Protein AF-A0A2H2Z6Q2-F1 (afdb_monomer)

Organism: Trichoderma parareesei (NCBI:txid858221)

Secondary structure (DSSP, 8-state):
--PPPSS--S--TT--EEEEEEEE---HHHHT---TTS-SSSEEEEEEEES-HHHHHH--GGGT--TT---EEEEEEEEE-TT-SSEEEEEEEEEEE-TTS-EEEEEEES---SSSPPEEPPTTS---HHHHHHHHHHHHHHHHHHS-TT--B-TTSPBP-

Sequence (161 aa):
MYQRPTSPVNAPPEITCAKRLTFSIVTEETLFKEDRILNGHWLVIVYIWATDIEWLKKARVSDLVSFSSFIGIRAWEWVDAVDSPTKIPYLFYELEREEDGTLKDTVFGGQAYTELDTVPIKLGDLVPPRLAGIRRLLNKEGRQLICAEWEELDDSGNLVQ

Nearest PDB structures (foldseek):
  1fbr-assembly1_A  TM=3.439E-01  e=3.433E+00  Homo sapiens
  4jnf-assembly1_A  TM=2.331E-01  e=1.418E+00  Escherichia coli K-12

pLDDT: mean 74.84, std 13.96, range [27.91, 91.19]

Solvent-accessible surface area (backbone atoms only — not comparable to full-atom values): 10300 Å² total; per-residue (Å²): 132,87,77,72,83,92,62,82,78,88,62,61,88,67,55,74,43,74,49,79,47,77,49,51,50,76,46,82,87,46,68,77,59,85,74,85,82,84,69,38,94,45,79,48,77,47,79,46,75,34,67,49,66,72,56,61,72,69,61,55,66,80,84,70,64,55,73,61,68,50,56,62,50,78,43,70,44,80,40,73,22,80,81,40,99,53,67,40,82,39,58,43,36,37,37,35,49,45,97,89,64,49,78,48,77,46,46,34,47,84,83,50,42,90,90,52,81,71,41,70,59,54,94,88,58,87,70,56,68,72,57,48,54,50,48,55,51,44,54,61,55,44,47,59,64,45,36,27,96,88,57,52,63,45,102,87,63,43,76,63,130

Structure (mmCIF, N/CA/C/O backbone):
data_AF-A0A2H2Z6Q2-F1
#
_entry.id   AF-A0A2H2Z6Q2-F1
#
loop_
_atom_site.group_PDB
_atom_site.id
_atom_site.type_symbol
_atom_site.label_atom_id
_atom_site.label_alt_id
_atom_site.label_comp_id
_atom_site.label_asym_id
_atom_site.label_entity_id
_atom_site.label_seq_id
_atom_site.pdbx_PDB_ins_code
_atom_site.Cartn_x
_atom_site.Cartn_y
_atom_site.Cartn_z
_atom_site.occupancy
_atom_site.B_iso_or_equiv
_atom_site.auth_seq_id
_atom_site.auth_comp_id
_atom_site.auth_asym_id
_atom_site.auth_atom_id
_atom_site.pdbx_PDB_model_num
ATOM 1 N N . MET A 1 1 ? 15.123 26.480 2.886 1.00 29.83 1 MET A N 1
ATOM 2 C CA . MET A 1 1 ? 13.887 26.882 3.592 1.00 29.83 1 MET A CA 1
ATOM 3 C C . MET A 1 1 ? 12.785 25.991 3.036 1.00 29.83 1 MET A C 1
ATOM 5 O O . MET A 1 1 ? 12.379 26.203 1.905 1.00 29.83 1 MET A O 1
ATOM 9 N N . TYR A 1 2 ? 12.431 24.904 3.724 1.00 30.61 2 TYR A N 1
ATOM 10 C CA . TYR A 1 2 ? 11.439 23.953 3.209 1.00 30.61 2 TYR A CA 1
ATOM 11 C C . TYR A 1 2 ? 10.048 24.581 3.323 1.00 30.61 2 TYR A C 1
ATOM 13 O O . TYR A 1 2 ? 9.531 24.756 4.428 1.00 30.61 2 TYR A O 1
ATOM 21 N N . GLN A 1 3 ? 9.478 24.983 2.188 1.00 27.91 3 GLN A N 1
ATOM 22 C CA . GLN A 1 3 ? 8.085 25.404 2.111 1.00 27.91 3 GLN A CA 1
ATOM 23 C C . GLN A 1 3 ? 7.206 24.188 2.422 1.00 27.91 3 GLN A C 1
ATOM 25 O O . GLN A 1 3 ? 7.316 23.146 1.779 1.00 27.91 3 GLN A O 1
ATOM 30 N N . ARG A 1 4 ? 6.366 24.309 3.457 1.00 32.19 4 ARG A N 1
ATOM 31 C CA . ARG A 1 4 ? 5.282 23.353 3.704 1.00 32.19 4 ARG A CA 1
ATOM 32 C C . ARG A 1 4 ? 4.368 23.336 2.471 1.00 32.19 4 ARG A C 1
ATOM 34 O O . ARG A 1 4 ? 4.101 24.418 1.946 1.00 32.19 4 ARG A O 1
ATOM 41 N N . PRO A 1 5 ? 3.850 22.170 2.049 1.00 32.16 5 PRO A N 1
ATOM 42 C CA . PRO A 1 5 ? 2.799 22.118 1.041 1.00 32.16 5 PRO A CA 1
ATOM 43 C C . PRO A 1 5 ? 1.638 23.037 1.450 1.00 32.16 5 PRO A C 1
ATOM 45 O O . PRO A 1 5 ? 1.155 22.971 2.581 1.00 32.16 5 PRO A O 1
ATOM 48 N N . THR A 1 6 ? 1.223 23.920 0.546 1.00 36.78 6 THR A N 1
ATOM 49 C CA . THR A 1 6 ? 0.222 24.984 0.745 1.00 36.78 6 THR A CA 1
ATOM 50 C C . THR A 1 6 ? -1.226 24.518 0.578 1.00 36.78 6 THR A C 1
ATOM 52 O O . THR A 1 6 ? -2.096 25.314 0.242 1.00 36.78 6 THR A O 1
ATOM 55 N N . SER A 1 7 ? -1.532 23.251 0.846 1.00 32.72 7 SER A N 1
ATOM 56 C CA . SER A 1 7 ? -2.916 22.775 0.816 1.00 32.72 7 SER A CA 1
ATOM 57 C C . SER A 1 7 ? -3.165 21.775 1.942 1.00 32.72 7 SER A C 1
ATOM 59 O O . SER A 1 7 ? -2.375 20.836 2.083 1.00 32.72 7 SER A O 1
ATOM 61 N N . PRO A 1 8 ? -4.231 21.914 2.751 1.00 44.88 8 PRO A N 1
ATOM 62 C CA . PRO A 1 8 ? -4.769 20.751 3.425 1.00 44.88 8 PRO A CA 1
ATOM 63 C C . PRO A 1 8 ? -5.292 19.816 2.331 1.00 44.88 8 PRO A C 1
ATOM 65 O O . PRO A 1 8 ? -6.228 20.137 1.606 1.00 44.88 8 PRO A O 1
ATOM 68 N N . VAL A 1 9 ? -4.638 18.666 2.190 1.00 50.56 9 VAL A N 1
ATOM 69 C CA . VAL A 1 9 ? -5.140 17.516 1.435 1.00 50.56 9 VAL A CA 1
ATOM 70 C C . VAL A 1 9 ? -6.552 17.222 1.937 1.00 50.56 9 VAL A C 1
ATOM 72 O O . VAL A 1 9 ? -6.656 16.733 3.053 1.00 50.56 9 VAL A O 1
ATOM 75 N N . ASN A 1 10 ? -7.585 17.592 1.165 1.00 51.12 10 ASN A N 1
ATOM 76 C CA . ASN A 1 10 ? -9.000 17.182 1.236 1.00 51.12 10 ASN A CA 1
ATOM 77 C C . ASN A 1 10 ? -9.511 16.651 2.591 1.00 51.12 10 ASN A C 1
ATOM 79 O O . ASN A 1 10 ? -10.202 15.638 2.643 1.00 51.12 10 ASN A O 1
ATOM 83 N N . ALA A 1 11 ? -9.175 17.302 3.701 1.00 47.31 11 ALA A N 1
ATOM 84 C CA . ALA A 1 11 ? -9.710 16.927 4.994 1.00 47.31 11 ALA A CA 1
ATOM 85 C C . ALA A 1 11 ? -11.094 17.575 5.083 1.00 47.31 11 ALA A C 1
ATOM 87 O O . ALA A 1 11 ? -11.185 18.787 4.848 1.00 47.31 11 ALA A O 1
ATOM 88 N N . PRO A 1 12 ? -12.161 16.812 5.389 1.00 53.53 12 PRO A N 1
ATOM 89 C CA . PRO A 1 12 ? -13.455 17.394 5.708 1.00 53.53 12 PRO A CA 1
ATOM 90 C C . PRO A 1 12 ? -13.277 18.561 6.693 1.00 53.53 12 PRO A C 1
ATOM 92 O O . PRO A 1 12 ? -12.449 18.449 7.606 1.00 53.53 12 PRO A O 1
ATOM 95 N N . PRO A 1 13 ? -13.980 19.693 6.510 1.00 66.19 13 PRO A N 1
ATOM 96 C CA . PRO A 1 13 ? -13.764 20.912 7.296 1.00 66.19 13 PRO A CA 1
ATOM 97 C C . PRO A 1 13 ? -13.955 20.712 8.808 1.00 66.19 13 PRO A C 1
ATOM 99 O O . PRO A 1 13 ? -13.493 21.524 9.607 1.00 66.19 13 PRO A O 1
ATOM 102 N N . GLU A 1 14 ? -14.611 19.626 9.208 1.00 69.56 14 GLU A N 1
ATOM 103 C CA . GLU A 1 14 ? -14.812 19.209 10.589 1.00 69.56 14 GLU A CA 1
ATOM 104 C C . GLU A 1 14 ? -13.523 18.691 11.249 1.00 69.56 14 GLU A C 1
ATOM 106 O O . GLU A 1 14 ? -13.414 18.711 12.475 1.00 69.56 14 GLU A O 1
ATOM 111 N N . ILE A 1 15 ? -12.531 18.246 10.469 1.00 71.88 15 ILE A N 1
ATOM 112 C CA . ILE A 1 15 ? -11.233 17.781 10.967 1.00 71.88 15 ILE A CA 1
ATOM 113 C C . ILE A 1 15 ? -10.385 18.984 11.391 1.00 71.88 15 ILE A C 1
ATOM 115 O O . ILE A 1 15 ? -9.825 19.709 10.571 1.00 71.88 15 ILE A O 1
ATOM 119 N N . THR A 1 16 ? -10.237 19.167 12.701 1.00 76.94 16 THR A N 1
ATOM 120 C CA . THR A 1 16 ? -9.549 20.323 13.296 1.00 76.94 16 THR A CA 1
ATOM 121 C C . THR A 1 16 ? -8.146 20.004 13.805 1.00 76.94 16 THR A C 1
ATOM 123 O O . THR A 1 16 ? -7.359 20.917 14.062 1.00 76.94 16 THR A O 1
ATOM 126 N N . CYS A 1 17 ? -7.801 18.726 13.975 1.00 81.69 17 CYS A N 1
ATOM 127 C CA . CYS A 1 17 ? -6.516 18.319 14.533 1.00 81.69 17 CYS A CA 1
ATOM 128 C C . CYS A 1 17 ? -5.994 17.004 13.939 1.00 81.69 17 CYS A C 1
ATOM 130 O O . CYS A 1 17 ? -6.744 16.192 13.397 1.00 81.69 17 CYS A O 1
ATOM 132 N N . ALA A 1 18 ? -4.676 16.801 14.033 1.00 82.44 18 ALA A N 1
ATOM 133 C CA . ALA A 1 18 ? -4.012 15.602 13.535 1.00 82.44 18 ALA A CA 1
ATOM 134 C C . ALA A 1 18 ? -2.831 15.182 14.423 1.00 82.44 18 ALA A C 1
ATOM 136 O O . ALA A 1 18 ? -2.177 16.014 15.055 1.00 82.44 18 ALA A O 1
ATOM 137 N N . LYS A 1 19 ? -2.541 13.879 14.451 1.00 82.38 19 LYS A N 1
ATOM 138 C CA . LYS A 1 19 ? -1.422 13.261 15.173 1.00 82.38 19 LYS A CA 1
ATOM 139 C C . LYS A 1 19 ? -0.715 12.279 14.248 1.00 82.38 19 LYS A C 1
ATOM 141 O O . LYS A 1 19 ? -1.361 11.453 13.612 1.00 82.38 19 LYS A O 1
ATOM 146 N N . ARG A 1 20 ? 0.615 12.347 14.206 1.00 83.12 20 ARG A N 1
ATOM 147 C CA . ARG A 1 20 ? 1.463 11.370 13.515 1.00 83.12 20 ARG A CA 1
ATOM 148 C C . ARG A 1 20 ? 2.208 10.537 14.547 1.00 83.12 20 ARG A C 1
ATOM 150 O O . ARG A 1 20 ? 2.851 11.100 15.431 1.00 83.12 20 ARG A O 1
ATOM 157 N N . LEU A 1 21 ? 2.142 9.221 14.417 1.00 79.19 21 LEU A N 1
ATOM 158 C CA . LEU A 1 21 ? 2.878 8.267 15.239 1.00 79.19 21 LEU A CA 1
ATOM 159 C C . LEU A 1 21 ? 3.733 7.382 14.339 1.00 79.19 21 LEU A C 1
ATOM 161 O O . LEU A 1 21 ? 3.334 7.051 13.227 1.00 79.19 21 LEU A O 1
ATOM 165 N N . THR A 1 22 ? 4.916 7.020 14.818 1.00 75.50 22 THR A N 1
ATOM 166 C CA . THR A 1 22 ? 5.864 6.189 14.079 1.00 75.50 22 THR A CA 1
ATOM 167 C C . THR A 1 22 ? 6.333 5.073 14.998 1.00 75.50 22 THR A C 1
ATOM 169 O O . THR A 1 22 ? 6.775 5.345 16.113 1.00 75.50 22 THR A O 1
ATOM 172 N N . PHE A 1 23 ? 6.221 3.833 14.531 1.00 75.12 23 PHE A N 1
ATOM 173 C CA . PHE A 1 23 ? 6.662 2.625 15.222 1.00 75.12 23 PHE A CA 1
ATOM 174 C C . PHE A 1 23 ? 7.633 1.877 14.316 1.00 75.12 23 PHE A C 1
ATOM 176 O O . PHE A 1 23 ? 7.401 1.774 13.114 1.00 75.12 23 PHE A O 1
ATOM 183 N N . SER A 1 24 ? 8.704 1.335 14.872 1.00 69.81 24 SER A N 1
ATOM 184 C CA . SER A 1 24 ? 9.616 0.462 14.140 1.00 69.81 24 SER A CA 1
ATOM 185 C C . SER A 1 24 ? 10.220 -0.571 15.083 1.00 69.81 24 SER A C 1
ATOM 187 O O . SER A 1 24 ? 10.349 -0.312 16.284 1.00 69.81 24 SER A O 1
ATOM 189 N N . ILE A 1 25 ? 10.592 -1.749 14.565 1.00 68.62 25 ILE A N 1
ATOM 190 C CA . ILE A 1 25 ? 11.458 -2.652 15.336 1.00 68.62 25 ILE A CA 1
ATOM 191 C C . ILE A 1 25 ? 12.849 -2.040 15.389 1.00 68.62 25 ILE A C 1
ATOM 193 O O . ILE A 1 25 ? 13.500 -1.868 14.360 1.00 68.62 25 ILE A O 1
ATOM 197 N N . VAL A 1 26 ? 13.302 -1.766 16.606 1.00 65.06 26 VAL A N 1
ATOM 198 C CA . VAL A 1 26 ? 14.671 -1.357 16.891 1.00 65.06 26 VAL A CA 1
ATOM 199 C C . VAL A 1 26 ? 15.460 -2.600 17.291 1.00 65.06 26 VAL A C 1
ATOM 201 O O . VAL A 1 26 ? 15.203 -3.201 18.331 1.00 65.06 26 VAL A O 1
ATOM 204 N N . THR A 1 27 ? 16.407 -2.999 16.449 1.00 68.06 27 THR A N 1
ATOM 205 C CA . THR A 1 27 ? 17.432 -4.012 16.749 1.00 68.06 27 THR A CA 1
ATOM 206 C C . THR A 1 27 ? 18.752 -3.346 17.127 1.00 68.06 27 THR A C 1
ATOM 208 O O . THR A 1 27 ? 18.959 -2.173 16.807 1.00 68.06 27 THR A O 1
ATOM 211 N N . GLU A 1 28 ? 19.673 -4.090 17.750 1.00 70.06 28 GLU A N 1
ATOM 212 C CA . GLU A 1 28 ? 21.031 -3.611 18.069 1.00 70.06 28 GLU A CA 1
ATOM 213 C C . GLU A 1 28 ? 21.751 -3.026 16.837 1.00 70.06 28 GLU A C 1
ATOM 215 O O . GLU A 1 28 ? 22.404 -1.991 16.941 1.00 70.06 28 GLU A O 1
ATOM 220 N N . GLU A 1 29 ? 21.544 -3.603 15.647 1.00 67.94 29 GLU A N 1
ATOM 221 C CA . GLU A 1 29 ? 22.089 -3.107 14.369 1.00 67.94 29 GLU A CA 1
ATOM 222 C C . GLU A 1 29 ? 21.541 -1.732 13.947 1.00 67.94 29 GLU A C 1
ATOM 224 O O . GLU A 1 29 ? 22.201 -0.967 13.238 1.00 67.94 29 GLU A O 1
ATOM 229 N N . THR A 1 30 ? 20.311 -1.416 14.353 1.00 62.56 30 THR A N 1
ATOM 230 C CA . THR A 1 30 ? 19.614 -0.167 13.999 1.00 62.56 30 THR A CA 1
ATOM 231 C C . THR A 1 30 ? 19.683 0.892 15.098 1.00 62.56 30 THR A C 1
ATOM 233 O O . THR A 1 30 ? 19.456 2.068 14.819 1.00 62.56 30 THR A O 1
ATOM 236 N N . LEU A 1 31 ? 20.039 0.493 16.325 1.00 65.19 31 LEU A N 1
ATOM 237 C CA . LEU A 1 31 ? 20.053 1.332 17.525 1.00 65.19 31 LEU A CA 1
ATOM 238 C C . LEU A 1 31 ? 21.103 2.455 17.462 1.00 65.19 31 LEU A C 1
ATOM 240 O O . LEU A 1 31 ? 20.891 3.524 18.029 1.00 65.19 31 LEU A O 1
ATOM 244 N N . PHE A 1 32 ? 22.218 2.227 16.758 1.00 62.38 32 PHE A N 1
ATOM 245 C CA . PHE A 1 32 ? 23.383 3.125 16.738 1.00 62.38 32 PHE A CA 1
ATOM 246 C C . PHE A 1 32 ? 23.526 3.972 15.461 1.00 62.38 32 PHE A C 1
ATOM 248 O O . PHE A 1 32 ? 24.514 4.688 15.316 1.00 62.38 32 PHE A O 1
ATOM 255 N N . LYS A 1 33 ? 22.573 3.913 14.518 1.00 58.72 33 LYS A N 1
ATOM 256 C CA . LYS A 1 33 ? 22.625 4.740 13.298 1.00 58.72 33 LYS A CA 1
ATOM 257 C C . LYS A 1 33 ? 22.099 6.152 13.590 1.00 58.72 33 LYS A C 1
ATOM 259 O O . LYS A 1 33 ? 20.936 6.317 13.949 1.00 58.72 33 LYS A O 1
ATOM 264 N N . GLU A 1 34 ? 22.961 7.160 13.429 1.00 51.12 34 GLU A N 1
ATOM 265 C CA . GLU A 1 34 ? 22.718 8.566 13.811 1.00 51.12 34 GLU A CA 1
ATOM 266 C C . GLU A 1 34 ? 21.686 9.312 12.935 1.00 51.12 34 GLU A C 1
ATOM 268 O O . GLU A 1 34 ? 21.184 10.364 13.341 1.00 51.12 34 GLU A O 1
ATOM 273 N N . ASP A 1 35 ? 21.285 8.754 11.787 1.00 50.41 35 ASP A N 1
ATOM 274 C CA . ASP A 1 35 ? 20.279 9.354 10.902 1.00 50.41 35 ASP A CA 1
ATOM 275 C C . ASP A 1 35 ? 18.849 9.057 11.393 1.00 50.41 35 ASP A C 1
ATOM 277 O O . ASP A 1 35 ? 18.226 8.031 11.113 1.00 50.41 35 ASP A O 1
ATOM 281 N N . ARG A 1 36 ? 18.343 9.997 12.193 1.00 46.16 36 ARG A N 1
ATOM 282 C CA . ARG A 1 36 ? 17.216 9.882 13.136 1.00 46.16 36 ARG A CA 1
ATOM 283 C C . ARG A 1 36 ? 15.783 9.777 12.594 1.00 46.16 36 ARG A C 1
ATOM 285 O O . ARG A 1 36 ? 14.871 10.034 13.377 1.00 46.16 36 ARG A O 1
ATOM 292 N N . ILE A 1 37 ? 15.505 9.456 11.329 1.00 45.97 37 ILE A N 1
ATOM 293 C CA . ILE A 1 37 ? 14.123 9.666 10.834 1.00 45.97 37 ILE A CA 1
ATOM 294 C C . ILE A 1 37 ? 13.343 8.391 10.483 1.00 45.97 37 ILE A C 1
ATOM 296 O O . ILE A 1 37 ? 12.127 8.430 10.643 1.00 45.97 37 ILE A O 1
ATOM 300 N N . LEU A 1 38 ? 13.948 7.256 10.099 1.00 48.72 38 LEU A N 1
ATOM 301 C CA . LEU A 1 38 ? 13.171 6.089 9.616 1.00 48.72 38 LEU A CA 1
ATOM 302 C C . LEU A 1 38 ? 13.905 4.727 9.743 1.00 48.72 38 LEU A C 1
ATOM 304 O O . LEU A 1 38 ? 14.028 4.017 8.750 1.00 48.72 38 LEU A O 1
ATOM 308 N N . ASN A 1 39 ? 14.399 4.330 10.926 1.00 48.03 39 ASN A N 1
ATOM 309 C CA . ASN A 1 39 ? 15.153 3.067 11.070 1.00 48.03 39 ASN A CA 1
ATOM 310 C C . ASN A 1 39 ? 14.377 1.954 11.797 1.00 48.03 39 ASN A C 1
ATOM 312 O O . ASN A 1 39 ? 13.741 2.185 12.825 1.00 48.03 39 ASN A O 1
ATOM 316 N N . GLY A 1 40 ? 14.493 0.741 11.251 1.00 49.47 40 GLY A N 1
ATOM 317 C CA . GLY A 1 40 ? 14.000 -0.540 11.759 1.00 49.47 40 GLY A CA 1
ATOM 318 C C . GLY A 1 40 ? 13.805 -1.529 10.605 1.00 49.47 40 GLY A C 1
ATOM 319 O O . GLY A 1 40 ? 13.729 -1.105 9.454 1.00 49.47 40 GLY A O 1
ATOM 320 N N . HIS A 1 41 ? 13.731 -2.839 10.868 1.00 55.91 41 HIS A N 1
ATOM 321 C CA . HIS A 1 41 ? 13.440 -3.817 9.795 1.00 55.91 41 HIS A CA 1
ATOM 322 C C . HIS A 1 41 ? 12.048 -3.610 9.182 1.00 55.91 41 HIS A C 1
ATOM 324 O O . HIS A 1 41 ? 11.818 -3.936 8.022 1.00 55.91 41 HIS A O 1
ATOM 330 N N . TRP A 1 42 ? 11.133 -3.045 9.967 1.00 63.03 42 TRP A N 1
ATOM 331 C CA . TRP A 1 42 ? 9.832 -2.570 9.526 1.00 63.03 42 TRP A CA 1
ATOM 332 C C . TRP A 1 42 ? 9.519 -1.233 10.185 1.00 63.03 42 TRP A C 1
ATOM 334 O O . TRP A 1 42 ? 9.989 -0.941 11.288 1.00 63.03 42 TRP A O 1
ATOM 344 N N . LEU A 1 43 ? 8.718 -0.437 9.486 1.00 69.75 43 LEU A N 1
ATOM 345 C CA . LEU A 1 43 ? 8.315 0.904 9.869 1.00 69.75 43 LEU A CA 1
ATOM 346 C C . LEU A 1 43 ? 6.806 1.036 9.654 1.00 69.75 43 LEU A C 1
ATOM 348 O O . LEU A 1 43 ? 6.320 0.863 8.541 1.00 69.75 43 LEU A O 1
ATOM 352 N N . VAL A 1 44 ? 6.075 1.377 10.710 1.00 72.44 44 VAL A N 1
ATOM 353 C CA . VAL A 1 44 ? 4.653 1.723 10.663 1.00 72.44 44 VAL A CA 1
ATOM 354 C C . VAL A 1 44 ? 4.519 3.208 10.955 1.00 72.44 44 VAL A C 1
ATOM 356 O O . VAL A 1 44 ? 4.952 3.687 12.004 1.00 72.44 44 VAL A O 1
ATOM 359 N N . ILE A 1 45 ? 3.895 3.944 10.039 1.00 77.75 45 ILE A N 1
ATOM 360 C CA . ILE A 1 45 ? 3.540 5.351 10.233 1.00 77.75 45 ILE A CA 1
ATOM 361 C C . ILE A 1 45 ? 2.018 5.438 10.296 1.00 77.75 45 ILE A C 1
ATOM 363 O O . ILE A 1 45 ? 1.334 5.019 9.369 1.00 77.75 45 ILE A O 1
ATOM 367 N N . VAL A 1 46 ? 1.495 5.995 11.384 1.00 76.00 46 VAL A N 1
ATOM 368 C CA . VAL A 1 46 ? 0.059 6.183 11.601 1.00 76.00 46 VAL A CA 1
ATOM 369 C C . VAL A 1 46 ? -0.251 7.670 11.596 1.00 76.00 46 VAL A C 1
ATOM 371 O O . VAL A 1 46 ? 0.332 8.436 12.367 1.00 76.00 46 VAL A O 1
ATOM 374 N N . TYR A 1 47 ? -1.191 8.066 10.746 1.00 80.75 47 TYR A N 1
ATOM 375 C CA . TYR A 1 47 ? -1.776 9.400 10.731 1.00 80.75 47 TYR A CA 1
ATOM 376 C C . TYR A 1 47 ? -3.196 9.303 11.280 1.00 80.75 47 TYR A C 1
ATOM 378 O O . TYR A 1 47 ? -4.004 8.529 10.781 1.00 80.75 47 TYR A O 1
ATOM 386 N N . ILE A 1 48 ? -3.482 10.060 12.335 1.00 82.31 48 ILE A N 1
ATOM 387 C CA . ILE A 1 48 ? -4.812 10.151 12.935 1.00 82.31 48 ILE A CA 1
ATOM 388 C C . ILE A 1 48 ? -5.295 11.575 12.732 1.00 82.31 48 ILE A C 1
ATOM 390 O O . ILE A 1 48 ? -4.613 12.517 13.138 1.00 82.31 48 ILE A O 1
ATOM 394 N N . TRP A 1 49 ? -6.476 11.718 12.153 1.00 84.62 49 TRP A N 1
ATOM 395 C CA . TRP A 1 49 ? -7.180 12.984 12.021 1.00 84.62 49 TRP A CA 1
ATOM 396 C C . TRP A 1 49 ? -8.420 12.958 12.911 1.00 84.62 49 TRP A C 1
ATOM 398 O O . TRP A 1 49 ? -9.083 11.928 13.009 1.00 84.62 49 TRP A O 1
ATOM 408 N N . ALA A 1 50 ? -8.711 14.060 13.598 1.00 82.81 50 ALA A N 1
ATOM 409 C CA . ALA A 1 50 ? -9.824 14.135 14.537 1.00 82.81 50 ALA A CA 1
ATOM 410 C C . ALA A 1 50 ? -10.412 15.548 14.621 1.00 82.81 50 ALA A C 1
ATOM 412 O O . ALA A 1 50 ? -9.790 16.538 14.228 1.00 82.81 50 ALA A O 1
ATOM 413 N N . THR A 1 51 ? -11.616 15.628 15.179 1.00 87.25 51 THR A N 1
ATOM 414 C CA . THR A 1 51 ? -12.324 16.884 15.466 1.00 87.25 51 THR A CA 1
ATOM 415 C C . THR A 1 51 ? -12.136 17.335 16.926 1.00 87.25 51 THR A C 1
ATOM 417 O O . THR A 1 51 ? -12.303 18.515 17.234 1.00 87.25 51 THR A O 1
ATOM 420 N N . ASP A 1 52 ? -11.737 16.411 17.814 1.00 89.56 52 ASP A N 1
ATOM 421 C CA . ASP A 1 52 ? -11.496 16.625 19.246 1.00 89.56 52 ASP A CA 1
ATOM 422 C C . ASP A 1 52 ? -10.040 16.296 19.625 1.00 89.56 52 ASP A C 1
ATOM 424 O O . ASP A 1 52 ? -9.581 15.148 19.577 1.00 89.56 52 ASP A O 1
ATOM 428 N N . ILE A 1 53 ? -9.312 17.328 20.053 1.00 86.88 53 ILE A N 1
ATOM 429 C CA . ILE A 1 53 ? -7.908 17.232 20.453 1.00 86.88 53 ILE A CA 1
ATOM 430 C C . ILE A 1 53 ? -7.703 16.487 21.782 1.00 86.88 53 ILE A C 1
ATOM 432 O O . ILE A 1 53 ? -6.665 15.848 21.971 1.00 86.88 53 ILE A O 1
ATOM 436 N N . GLU A 1 54 ? -8.660 16.545 22.710 1.00 91.19 54 GLU A N 1
ATOM 437 C CA . GLU A 1 54 ? -8.559 15.866 24.004 1.00 91.19 54 GLU A CA 1
ATOM 438 C C . GLU A 1 54 ? -8.759 14.361 23.850 1.00 91.19 54 GLU A C 1
ATOM 440 O O . GLU A 1 54 ? -8.046 13.572 24.482 1.00 91.19 54 GLU A O 1
ATOM 445 N N . TRP A 1 55 ? -9.655 13.959 22.948 1.00 90.56 55 TRP A N 1
ATOM 446 C CA . TRP A 1 55 ? -9.749 12.572 22.509 1.00 90.56 55 TRP A CA 1
ATOM 447 C C . TRP A 1 55 ? -8.448 12.116 21.833 1.00 90.56 55 TRP A C 1
ATOM 449 O O . TRP A 1 55 ? -7.852 11.123 22.254 1.00 90.56 55 TRP A O 1
ATOM 459 N N . LEU A 1 56 ? -7.934 12.883 20.862 1.00 87.12 56 LEU A N 1
ATOM 460 C CA . LEU A 1 56 ? -6.731 12.539 20.088 1.00 87.12 56 LEU A CA 1
ATOM 461 C C . LEU A 1 56 ? -5.478 12.330 20.964 1.00 87.12 56 LEU A C 1
ATOM 463 O O . LEU A 1 56 ? -4.621 11.483 20.676 1.00 87.12 56 LEU A O 1
ATOM 467 N N . LYS A 1 57 ? -5.358 13.092 22.058 1.00 85.81 57 LYS A N 1
ATOM 468 C CA . LYS A 1 57 ? -4.283 12.927 23.050 1.00 85.81 57 LYS A CA 1
ATOM 469 C C . LYS A 1 57 ? -4.353 11.575 23.763 1.00 85.81 57 LYS A C 1
ATOM 471 O O . LYS A 1 57 ? -3.304 10.977 24.001 1.00 85.81 57 LYS A O 1
ATOM 476 N N . LYS A 1 58 ? -5.559 11.101 24.088 1.00 89.06 58 LYS A N 1
ATOM 477 C CA . LYS A 1 58 ? -5.811 9.878 24.872 1.00 89.06 58 LYS A CA 1
ATOM 478 C C . LYS A 1 58 ? -5.961 8.623 24.011 1.00 89.06 58 LYS A C 1
ATOM 480 O O . LYS A 1 58 ? -5.777 7.523 24.525 1.00 89.06 58 LYS A O 1
ATOM 485 N N . ALA A 1 59 ? -6.281 8.784 22.729 1.00 84.25 59 ALA A N 1
ATOM 486 C CA . ALA A 1 59 ? -6.509 7.683 21.807 1.00 84.25 59 ALA A CA 1
ATO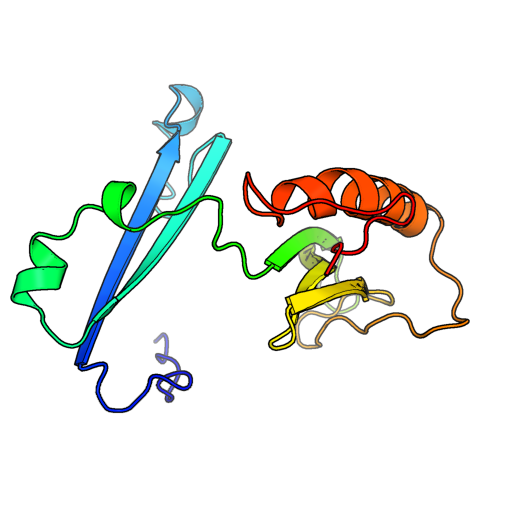M 487 C C . ALA A 1 59 ? -5.269 6.783 21.670 1.00 84.25 59 ALA A C 1
ATOM 489 O O . ALA A 1 59 ? -4.147 7.254 21.430 1.00 84.25 59 ALA A O 1
ATOM 490 N N . ARG A 1 60 ? -5.487 5.473 21.815 1.00 84.00 60 ARG A N 1
ATOM 491 C CA . ARG A 1 60 ? -4.475 4.434 21.612 1.00 84.00 60 ARG A CA 1
ATOM 492 C C . ARG A 1 60 ? -4.591 3.906 20.192 1.00 84.00 60 ARG A C 1
ATOM 494 O O . ARG A 1 60 ? -5.662 3.492 19.779 1.00 84.00 60 ARG A O 1
ATOM 501 N N . VAL A 1 61 ? -3.479 3.891 19.458 1.00 76.94 61 VAL A N 1
ATOM 502 C CA . VAL A 1 61 ? -3.443 3.419 18.061 1.00 76.94 61 VAL A CA 1
ATOM 503 C C . VAL A 1 61 ? -3.938 1.986 17.925 1.00 76.94 61 VAL A C 1
ATOM 505 O O . VAL A 1 61 ? -4.662 1.700 16.983 1.00 76.94 61 VAL A O 1
ATOM 508 N N . SER A 1 62 ? -3.583 1.110 18.868 1.00 76.56 62 SER A N 1
ATOM 509 C CA . SER A 1 62 ? -4.025 -0.290 18.878 1.00 76.56 62 SER A CA 1
ATOM 510 C C . SER A 1 62 ? -5.540 -0.437 18.805 1.00 76.56 62 SER A C 1
ATOM 512 O O . SER A 1 62 ? -6.026 -1.393 18.222 1.00 76.56 62 SER A O 1
ATOM 514 N N . ASP A 1 63 ? -6.266 0.520 19.379 1.00 80.69 63 ASP A N 1
ATOM 515 C CA . ASP A 1 63 ? -7.722 0.483 19.487 1.00 80.69 63 ASP A CA 1
ATOM 516 C C . ASP A 1 63 ? -8.385 1.101 18.239 1.00 80.69 63 ASP A C 1
ATOM 518 O O . ASP A 1 63 ? -9.598 1.026 18.078 1.00 80.69 63 ASP A O 1
ATOM 522 N N . LEU A 1 64 ? -7.590 1.739 17.368 1.00 75.19 64 LEU A N 1
ATOM 523 C CA . LEU A 1 64 ? -8.029 2.404 16.136 1.00 75.19 64 LEU A CA 1
ATOM 524 C C . LEU A 1 64 ? -7.643 1.637 14.871 1.00 75.19 64 LEU A C 1
ATOM 526 O O . LEU A 1 64 ? -8.212 1.877 13.810 1.00 75.19 64 LEU A O 1
ATOM 530 N N . VAL A 1 65 ? -6.633 0.772 14.956 1.00 71.44 65 VAL A N 1
ATOM 531 C CA . VAL A 1 65 ? -6.165 -0.017 13.821 1.00 71.44 65 VAL A CA 1
ATOM 532 C C . VAL A 1 65 ? -6.980 -1.295 13.767 1.00 71.44 65 VAL A C 1
ATOM 534 O O . VAL A 1 65 ? -6.859 -2.151 14.638 1.00 71.44 65 VAL A O 1
ATOM 537 N N . SER A 1 66 ? -7.774 -1.431 12.711 1.00 68.94 66 SER A N 1
ATOM 538 C CA . SER A 1 66 ? -8.347 -2.713 12.334 1.00 68.94 66 SER A CA 1
ATOM 539 C C . SER A 1 66 ? -7.632 -3.254 11.106 1.00 68.94 66 SER A C 1
ATOM 541 O O . SER A 1 66 ? -7.470 -2.545 10.110 1.00 68.94 66 SER A O 1
ATOM 543 N N . PHE A 1 67 ? -7.271 -4.537 11.150 1.00 65.81 67 PHE A N 1
ATOM 544 C CA . PHE A 1 67 ? -6.825 -5.276 9.967 1.00 65.81 67 PHE A CA 1
ATOM 545 C C . PHE A 1 67 ? -7.954 -5.458 8.937 1.00 65.81 67 PHE A C 1
ATOM 547 O O . PHE A 1 67 ? -7.705 -5.890 7.824 1.00 65.81 67 PHE A O 1
ATOM 554 N N . SER A 1 68 ? -9.190 -5.074 9.272 1.00 65.62 68 SER A N 1
ATOM 555 C CA . SER A 1 68 ? -10.334 -5.069 8.357 1.00 65.62 68 SER A CA 1
ATOM 556 C C . SER A 1 68 ? -10.508 -3.776 7.553 1.00 65.62 68 SER A C 1
ATOM 558 O O . SER A 1 68 ? -11.539 -3.598 6.911 1.00 65.62 68 SER A O 1
ATOM 560 N N . SER A 1 69 ? -9.576 -2.822 7.646 1.00 65.88 69 SER A N 1
ATOM 561 C CA . SER A 1 69 ? -9.737 -1.472 7.076 1.00 65.88 69 SER A CA 1
ATOM 562 C C . SER A 1 69 ? -8.563 -1.054 6.189 1.00 65.88 69 SER A C 1
ATOM 564 O O . SER A 1 69 ? -8.188 0.119 6.143 1.00 65.88 69 SER A O 1
ATOM 566 N N . PHE A 1 70 ? -7.968 -2.011 5.476 1.00 73.50 70 PHE A N 1
ATOM 567 C CA . PHE A 1 70 ? -6.964 -1.711 4.461 1.00 73.50 70 PHE A CA 1
ATOM 568 C C . PHE A 1 70 ? -7.616 -1.117 3.210 1.00 73.50 70 PHE A C 1
ATOM 570 O O . PHE A 1 70 ? -8.459 -1.742 2.574 1.00 73.50 70 PHE A O 1
ATOM 577 N N . ILE A 1 71 ? -7.180 0.088 2.845 1.00 78.31 71 ILE A N 1
ATOM 578 C CA . ILE A 1 71 ? -7.629 0.784 1.630 1.00 78.31 71 ILE A CA 1
ATOM 579 C C . ILE A 1 71 ? -6.749 0.468 0.416 1.00 78.31 71 ILE A C 1
ATOM 581 O O . ILE A 1 71 ? -7.181 0.626 -0.719 1.00 78.31 71 ILE A O 1
ATOM 585 N N . GLY A 1 72 ? -5.519 -0.005 0.637 1.00 85.88 72 GLY A N 1
ATOM 586 C CA . GLY A 1 72 ? -4.631 -0.363 -0.457 1.00 85.88 72 GLY A CA 1
ATOM 587 C C . GLY A 1 72 ? -3.267 -0.903 -0.038 1.00 85.88 72 GLY A C 1
ATOM 588 O O . GLY A 1 72 ? -2.813 -0.721 1.092 1.00 85.88 72 GLY A O 1
ATOM 589 N N . ILE A 1 73 ? -2.601 -1.552 -0.987 1.00 84.75 73 ILE A N 1
ATOM 590 C CA . ILE A 1 73 ? -1.239 -2.073 -0.904 1.00 84.75 73 ILE A CA 1
ATOM 591 C C . ILE A 1 73 ? -0.453 -1.489 -2.073 1.00 84.75 73 ILE A C 1
ATOM 593 O O . ILE A 1 73 ? -0.832 -1.656 -3.226 1.00 84.75 73 ILE A O 1
ATOM 597 N N . ARG A 1 74 ? 0.676 -0.838 -1.791 1.00 87.31 74 ARG A N 1
ATOM 598 C CA . ARG A 1 74 ? 1.576 -0.281 -2.811 1.00 87.31 74 ARG A CA 1
ATOM 599 C C . ARG A 1 74 ? 2.950 -0.910 -2.689 1.00 87.31 74 ARG A C 1
ATOM 601 O O . ARG A 1 74 ? 3.467 -1.038 -1.581 1.00 87.31 74 ARG A O 1
ATOM 608 N N . ALA A 1 75 ? 3.557 -1.251 -3.818 1.00 83.50 75 ALA A N 1
ATOM 609 C CA . ALA A 1 75 ? 4.906 -1.789 -3.863 1.00 83.50 75 ALA A CA 1
ATOM 610 C C . ALA A 1 75 ? 5.819 -0.890 -4.702 1.00 83.50 75 ALA A C 1
ATOM 612 O O . ALA A 1 75 ? 5.538 -0.580 -5.862 1.00 83.50 75 ALA A O 1
ATOM 613 N N . TRP A 1 76 ? 6.919 -0.479 -4.076 1.00 84.50 76 TRP A N 1
ATOM 614 C CA . TRP A 1 76 ? 7.905 0.440 -4.632 1.00 84.50 76 TRP A CA 1
ATOM 615 C C . TRP A 1 76 ? 9.259 -0.247 -4.740 1.00 84.50 76 TRP A C 1
ATOM 617 O O . TRP A 1 76 ? 9.609 -1.085 -3.907 1.00 84.50 76 TRP A O 1
ATOM 627 N N . GLU A 1 77 ? 10.047 0.141 -5.734 1.00 80.19 77 GLU A N 1
ATOM 628 C CA . GLU A 1 77 ? 11.420 -0.318 -5.900 1.00 80.19 77 GLU A CA 1
ATOM 629 C C . GLU A 1 77 ? 12.389 0.833 -6.154 1.00 80.19 77 GLU A C 1
ATOM 631 O O . GLU A 1 77 ? 12.028 1.834 -6.759 1.00 80.19 77 GLU A O 1
ATOM 636 N N . TRP A 1 78 ? 13.636 0.693 -5.707 1.00 82.12 78 TRP A N 1
ATOM 637 C CA . TRP A 1 78 ? 14.686 1.663 -6.015 1.00 82.12 78 TRP A CA 1
ATOM 638 C C . TRP A 1 78 ? 15.307 1.351 -7.376 1.00 82.12 78 TRP A C 1
ATOM 640 O O . TRP A 1 78 ? 15.989 0.333 -7.524 1.00 82.12 78 TRP A O 1
ATOM 650 N N . VAL A 1 79 ? 15.114 2.241 -8.346 1.00 82.62 79 VAL A N 1
ATOM 651 C CA . VAL A 1 79 ? 15.603 2.092 -9.729 1.00 82.62 79 VAL A CA 1
ATOM 652 C C . VAL A 1 79 ? 16.432 3.291 -10.143 1.00 82.62 79 VAL A C 1
ATOM 654 O O . VAL A 1 79 ? 16.266 4.382 -9.602 1.00 82.62 79 VAL A O 1
ATOM 657 N N . ASP A 1 80 ? 17.330 3.085 -11.100 1.00 87.19 80 ASP A N 1
ATOM 658 C CA . ASP A 1 80 ? 18.082 4.176 -11.710 1.00 87.19 80 ASP A CA 1
ATOM 659 C C . ASP A 1 80 ? 17.122 5.027 -12.553 1.00 87.19 80 ASP A C 1
ATOM 661 O O . ASP A 1 80 ? 16.436 4.511 -13.442 1.00 87.19 80 ASP A O 1
ATOM 665 N N . ALA A 1 81 ? 17.035 6.319 -12.237 1.00 86.88 81 ALA A N 1
ATOM 666 C CA . ALA A 1 81 ? 16.237 7.254 -13.014 1.00 86.88 81 ALA A CA 1
ATOM 667 C C . ALA A 1 81 ? 16.939 7.560 -14.343 1.00 86.88 81 ALA A C 1
ATOM 669 O O . ALA A 1 81 ? 18.165 7.623 -14.416 1.00 86.88 81 ALA A O 1
ATOM 670 N N . VAL A 1 82 ? 16.173 7.780 -15.408 1.00 89.88 82 VAL A N 1
ATOM 671 C CA . VAL A 1 82 ? 16.740 8.096 -16.730 1.00 89.88 82 VAL A CA 1
ATOM 672 C C . VAL A 1 82 ? 17.400 9.475 -16.750 1.00 89.88 82 VAL A C 1
ATOM 674 O O . VAL A 1 82 ? 18.387 9.688 -17.449 1.00 89.88 82 VAL A O 1
ATOM 677 N N . ASP A 1 83 ? 16.856 10.407 -15.977 1.00 90.81 83 ASP A N 1
ATOM 678 C CA . ASP A 1 83 ? 17.237 11.816 -15.898 1.00 90.81 83 ASP A CA 1
ATOM 679 C C . ASP A 1 83 ? 18.124 12.151 -14.688 1.00 90.81 83 ASP A C 1
ATOM 681 O O . ASP A 1 83 ? 18.467 13.316 -14.487 1.00 90.81 83 ASP A O 1
ATOM 685 N N . SER A 1 84 ? 18.533 11.157 -13.890 1.00 87.12 84 SER A N 1
ATOM 686 C CA . SER A 1 84 ? 19.357 11.390 -12.703 1.00 87.12 84 SER A CA 1
ATOM 687 C C . SER A 1 84 ? 20.327 10.244 -12.406 1.00 87.12 84 SER A C 1
ATOM 689 O O . SER A 1 84 ? 19.971 9.076 -12.534 1.00 87.12 84 SER A O 1
ATOM 691 N N . PRO A 1 85 ? 21.551 10.543 -11.925 1.00 84.75 85 PRO A N 1
ATOM 692 C CA . PRO A 1 85 ? 22.493 9.522 -11.469 1.00 84.75 85 PRO A CA 1
ATOM 693 C C . PRO A 1 85 ? 22.096 8.878 -10.128 1.00 84.75 85 PRO A C 1
ATOM 695 O O . PRO A 1 85 ? 22.789 7.980 -9.651 1.00 84.75 85 PRO A O 1
ATOM 698 N N . THR A 1 86 ? 21.033 9.353 -9.473 1.00 81.88 86 THR A N 1
ATOM 699 C CA . THR A 1 86 ? 20.554 8.810 -8.198 1.00 81.88 86 THR A CA 1
ATOM 700 C C . THR A 1 86 ? 19.397 7.850 -8.415 1.00 81.88 86 THR A C 1
ATOM 702 O O . THR A 1 86 ? 18.481 8.144 -9.183 1.00 81.88 86 THR A O 1
ATOM 705 N N . LYS A 1 87 ? 19.371 6.755 -7.650 1.00 80.62 87 LYS A N 1
ATOM 706 C CA . LYS A 1 87 ? 18.193 5.890 -7.598 1.00 80.62 87 LYS A CA 1
ATOM 707 C C . LYS A 1 87 ? 17.000 6.623 -7.000 1.00 80.62 87 LYS A C 1
ATOM 709 O O . LYS A 1 87 ? 17.155 7.354 -6.022 1.00 80.62 87 LYS A O 1
ATOM 714 N N . ILE A 1 88 ? 15.819 6.361 -7.544 1.00 80.12 88 ILE A N 1
ATOM 715 C CA . ILE A 1 88 ? 14.548 6.893 -7.051 1.00 80.12 88 ILE A CA 1
ATOM 716 C C . ILE A 1 88 ? 13.577 5.759 -6.719 1.00 80.12 88 ILE A C 1
ATOM 718 O O . ILE A 1 88 ? 13.693 4.672 -7.296 1.00 80.12 88 ILE A O 1
ATOM 722 N N . PRO A 1 89 ? 12.630 5.977 -5.791 1.00 82.69 89 PRO A N 1
ATOM 723 C CA . PRO A 1 89 ? 11.544 5.038 -5.574 1.00 82.69 89 PRO A CA 1
ATOM 724 C C . PRO A 1 89 ? 10.587 5.080 -6.772 1.00 82.69 89 PRO A C 1
ATOM 726 O O . PRO A 1 89 ? 10.064 6.130 -7.129 1.00 82.69 89 PRO A O 1
ATOM 729 N N . TYR A 1 90 ? 10.336 3.924 -7.370 1.00 81.69 90 TYR A N 1
ATOM 730 C CA . TYR A 1 90 ? 9.434 3.726 -8.496 1.00 81.69 90 TYR A CA 1
ATOM 731 C C . TYR A 1 90 ? 8.296 2.802 -8.074 1.00 81.69 90 TYR A C 1
ATOM 733 O O . TYR A 1 90 ? 8.529 1.661 -7.664 1.00 81.69 90 TYR A O 1
ATOM 741 N N . LEU A 1 91 ? 7.067 3.311 -8.130 1.00 86.88 91 LEU A N 1
ATOM 742 C CA . LEU A 1 91 ? 5.863 2.521 -7.902 1.00 86.88 91 LEU A CA 1
ATOM 743 C C . LEU A 1 91 ? 5.710 1.567 -9.077 1.00 86.88 91 LEU A C 1
ATOM 745 O O . LEU A 1 91 ? 5.645 2.008 -10.217 1.00 86.88 91 LEU A O 1
ATOM 749 N N . PHE A 1 92 ? 5.656 0.270 -8.803 1.00 86.50 92 PHE A N 1
ATOM 750 C CA . PHE A 1 92 ? 5.487 -0.734 -9.855 1.00 86.50 92 PHE A CA 1
ATOM 751 C C . PHE A 1 92 ? 4.181 -1.520 -9.711 1.00 86.50 92 PHE A C 1
ATOM 753 O O . PHE A 1 92 ? 3.749 -2.176 -10.660 1.00 86.50 92 PHE A O 1
ATOM 760 N N . TYR A 1 93 ? 3.538 -1.455 -8.543 1.00 88.31 93 TYR A N 1
ATOM 761 C CA . TYR A 1 93 ? 2.272 -2.127 -8.276 1.00 88.31 93 TYR A CA 1
ATOM 762 C C . TYR A 1 93 ? 1.451 -1.395 -7.215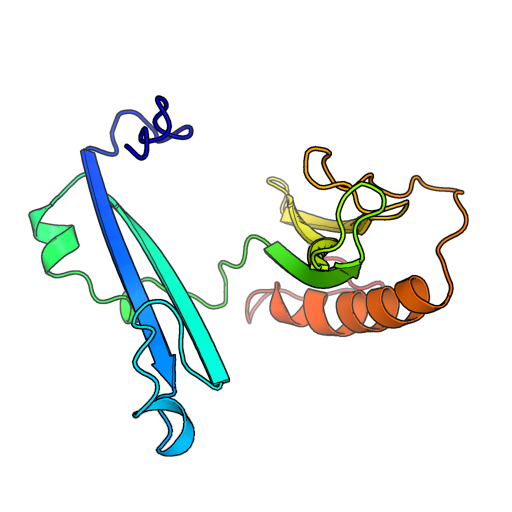 1.00 88.31 93 TYR A C 1
ATOM 764 O O . TYR A 1 93 ? 1.985 -0.950 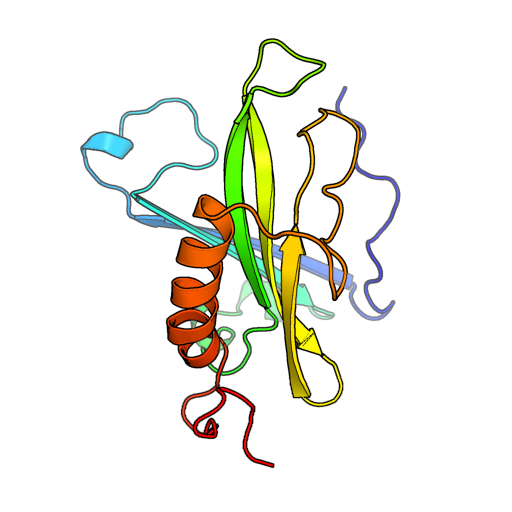-6.197 1.00 88.31 93 TYR A O 1
ATOM 772 N N . GLU A 1 94 ? 0.143 -1.366 -7.422 1.00 90.12 94 GLU A N 1
ATOM 773 C CA . GLU A 1 94 ? -0.862 -0.911 -6.470 1.00 90.12 94 GLU A CA 1
ATOM 774 C C . GLU A 1 94 ? -2.054 -1.872 -6.488 1.00 90.12 94 GLU A C 1
ATOM 776 O O . GLU A 1 94 ? -2.480 -2.305 -7.552 1.00 90.12 94 GLU A O 1
ATOM 781 N N . LEU A 1 95 ? -2.583 -2.205 -5.316 1.00 88.50 95 LEU A N 1
ATOM 782 C CA . LEU A 1 95 ? -3.873 -2.854 -5.117 1.00 88.50 95 LEU A CA 1
ATOM 783 C C . LEU A 1 95 ? -4.706 -1.914 -4.263 1.00 88.50 95 LEU A C 1
ATOM 785 O O . LEU A 1 95 ? -4.296 -1.617 -3.148 1.00 88.50 95 LEU A O 1
ATOM 789 N N . GLU A 1 96 ? -5.838 -1.451 -4.758 1.00 89.12 96 GLU A N 1
ATOM 790 C CA . GLU A 1 96 ? -6.704 -0.500 -4.065 1.00 89.12 96 GLU A CA 1
ATOM 791 C C . GLU A 1 96 ? -8.099 -1.096 -3.887 1.00 89.12 96 GLU A C 1
ATOM 793 O O . GLU A 1 96 ? -8.579 -1.844 -4.744 1.00 89.12 96 GLU A O 1
ATOM 798 N N . ARG A 1 97 ? -8.725 -0.785 -2.750 1.00 85.31 97 ARG A N 1
ATOM 799 C CA . ARG A 1 97 ? -10.142 -1.039 -2.516 1.00 85.31 97 ARG A CA 1
ATOM 800 C C . ARG A 1 97 ? -10.916 0.212 -2.914 1.00 85.31 97 ARG A C 1
ATOM 802 O O . ARG A 1 97 ? -10.778 1.250 -2.271 1.00 85.31 97 ARG A O 1
ATOM 809 N N . GLU A 1 98 ? -11.709 0.093 -3.967 1.00 84.88 98 GLU A N 1
ATOM 810 C CA . GLU A 1 98 ? -12.573 1.161 -4.467 1.00 84.88 98 GLU A CA 1
ATOM 811 C C . GLU A 1 98 ? -13.784 1.364 -3.530 1.00 84.88 98 GLU A C 1
ATOM 813 O O . GLU A 1 98 ? -14.085 0.528 -2.672 1.00 84.88 98 GLU A O 1
ATOM 818 N N . GLU A 1 99 ? -14.495 2.486 -3.679 1.00 81.31 99 GLU A N 1
ATOM 819 C CA . GLU A 1 99 ? -15.636 2.841 -2.813 1.00 81.31 99 GLU A CA 1
ATOM 820 C C . GLU A 1 99 ? -16.785 1.820 -2.862 1.00 81.31 99 GLU A C 1
ATOM 822 O O . GLU A 1 99 ? -17.505 1.644 -1.880 1.00 81.31 99 GLU A O 1
ATOM 827 N N . ASP A 1 100 ? -16.944 1.126 -3.991 1.00 81.00 100 ASP A N 1
ATOM 828 C CA . ASP A 1 100 ? -17.932 0.058 -4.184 1.00 81.00 100 ASP A CA 1
ATOM 829 C C . ASP A 1 100 ? -17.497 -1.291 -3.578 1.00 81.00 100 ASP A C 1
ATOM 831 O O . ASP A 1 100 ? -18.194 -2.298 -3.717 1.00 81.00 100 ASP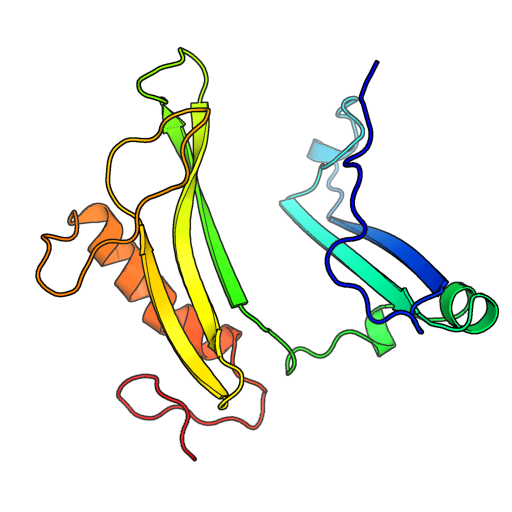 A O 1
ATOM 835 N N . GLY A 1 101 ? -16.348 -1.310 -2.898 1.00 75.25 101 GLY A N 1
ATOM 836 C CA . GLY A 1 101 ? -15.756 -2.489 -2.289 1.00 75.25 101 GLY A CA 1
ATOM 837 C C . GLY A 1 101 ? -14.981 -3.362 -3.269 1.00 75.25 101 GLY A C 1
ATOM 838 O O . GLY A 1 101 ? -14.399 -4.346 -2.834 1.00 75.25 101 GLY A O 1
ATOM 839 N N . THR A 1 102 ? -14.922 -3.044 -4.565 1.00 83.50 102 THR A N 1
ATOM 840 C CA . THR A 1 102 ? -14.151 -3.848 -5.520 1.00 83.50 102 THR A CA 1
ATOM 841 C C . THR A 1 102 ? -12.645 -3.658 -5.338 1.00 83.50 102 THR A C 1
ATOM 843 O O . THR A 1 102 ? -12.164 -2.620 -4.880 1.00 83.50 102 THR A O 1
ATOM 846 N N . LEU A 1 103 ? -11.876 -4.696 -5.684 1.00 84.94 103 LEU A N 1
ATOM 847 C CA . LEU A 1 103 ? -10.416 -4.662 -5.634 1.00 84.94 103 LEU A CA 1
ATOM 848 C C . LEU A 1 103 ? -9.837 -4.420 -7.023 1.00 84.94 103 LEU A C 1
ATOM 850 O O . LEU A 1 103 ? -10.052 -5.210 -7.949 1.00 84.94 103 LEU A O 1
ATOM 854 N N . LYS A 1 104 ? -9.021 -3.378 -7.138 1.00 86.56 104 LYS A N 1
ATOM 855 C CA . LYS A 1 104 ? -8.365 -2.976 -8.377 1.00 86.56 104 LYS A CA 1
ATOM 856 C C . LYS A 1 104 ? -6.857 -3.074 -8.238 1.00 86.56 104 LYS A C 1
ATOM 858 O O . LYS A 1 104 ? -6.261 -2.369 -7.430 1.00 86.56 104 LYS A O 1
ATOM 863 N N . ASP A 1 105 ? -6.234 -3.927 -9.049 1.00 87.69 105 ASP A N 1
ATOM 864 C CA . ASP A 1 105 ? -4.780 -3.954 -9.194 1.00 87.69 105 ASP A CA 1
ATOM 865 C C . ASP A 1 105 ? -4.312 -3.142 -10.405 1.00 87.69 105 ASP A C 1
ATOM 867 O O . ASP A 1 105 ? -4.780 -3.330 -11.529 1.00 87.69 105 ASP A O 1
ATOM 871 N N . THR A 1 106 ? -3.333 -2.272 -10.176 1.00 88.00 106 THR A N 1
ATOM 872 C CA . THR A 1 106 ? -2.653 -1.467 -11.188 1.00 88.00 106 THR A CA 1
ATOM 873 C C . THR A 1 106 ? -1.178 -1.844 -11.212 1.00 88.00 106 THR A C 1
ATOM 875 O O . THR A 1 106 ? -0.500 -1.856 -10.185 1.00 88.00 106 THR A O 1
ATOM 878 N N . VAL A 1 107 ? -0.657 -2.141 -12.403 1.00 87.88 107 VAL A N 1
ATOM 879 C CA . VAL A 1 107 ? 0.784 -2.296 -12.628 1.00 87.88 107 VAL A CA 1
ATOM 880 C C . VAL A 1 107 ? 1.281 -1.068 -13.351 1.00 87.88 107 VAL A C 1
ATOM 882 O O . VAL A 1 107 ? 0.667 -0.621 -14.319 1.00 87.88 107 VAL A O 1
ATOM 885 N N . PHE A 1 108 ? 2.418 -0.560 -12.909 1.00 87.56 108 PHE A N 1
ATOM 886 C CA . PHE A 1 108 ? 3.054 0.590 -13.523 1.00 87.56 108 PHE A CA 1
ATOM 887 C C . PHE A 1 108 ? 4.260 0.134 -14.335 1.00 87.56 108 PHE A C 1
ATOM 889 O O . PHE A 1 108 ? 4.974 -0.798 -13.961 1.00 87.56 108 PHE A O 1
ATOM 896 N N . GLY A 1 109 ? 4.432 0.758 -15.492 1.00 80.75 109 GLY A N 1
ATOM 897 C CA . GLY A 1 109 ? 5.481 0.452 -16.447 1.00 80.75 109 GLY A CA 1
ATOM 898 C C . GLY A 1 109 ? 6.083 1.720 -17.035 1.00 80.75 109 GLY A C 1
ATOM 899 O O . GLY A 1 109 ? 5.647 2.840 -16.764 1.00 80.75 109 GLY A O 1
ATOM 900 N N . GLY A 1 110 ? 7.125 1.534 -17.838 1.00 79.31 110 GLY A N 1
ATOM 901 C CA . GLY A 1 110 ? 7.884 2.632 -18.425 1.00 79.31 110 GLY A CA 1
ATOM 902 C C . GLY A 1 110 ? 9.166 2.949 -17.662 1.00 79.31 110 GLY A C 1
ATOM 903 O O . GLY A 1 110 ? 9.609 2.203 -16.793 1.00 79.31 110 GLY A O 1
ATOM 904 N N . GLN A 1 111 ? 9.804 4.038 -18.070 1.00 82.56 111 GLN A N 1
ATOM 905 C CA . GLN A 1 111 ? 11.054 4.503 -17.490 1.00 82.56 111 GLN A CA 1
ATOM 906 C C . GLN A 1 111 ? 10.788 5.369 -16.258 1.00 82.56 111 GLN A C 1
ATOM 908 O O . GLN A 1 111 ? 9.824 6.130 -16.223 1.00 82.56 111 GLN A O 1
ATOM 913 N N . ALA A 1 112 ? 11.653 5.248 -15.255 1.00 84.44 112 ALA A N 1
ATOM 914 C CA . ALA A 1 112 ? 11.600 6.071 -14.059 1.00 84.44 112 ALA A CA 1
ATOM 915 C C . ALA A 1 112 ? 12.258 7.430 -14.338 1.00 84.44 112 ALA A C 1
ATOM 917 O O . ALA A 1 112 ? 13.406 7.480 -14.782 1.00 84.44 112 ALA A O 1
ATOM 918 N N . TYR A 1 113 ? 11.534 8.512 -14.073 1.00 86.94 113 TYR A N 1
ATOM 919 C CA . TYR A 1 113 ? 12.022 9.888 -14.148 1.00 86.94 113 TYR A CA 1
ATOM 9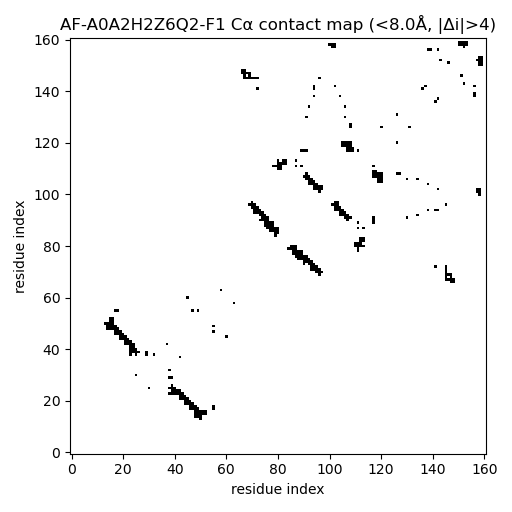20 C C . TYR A 1 113 ? 11.811 10.561 -12.795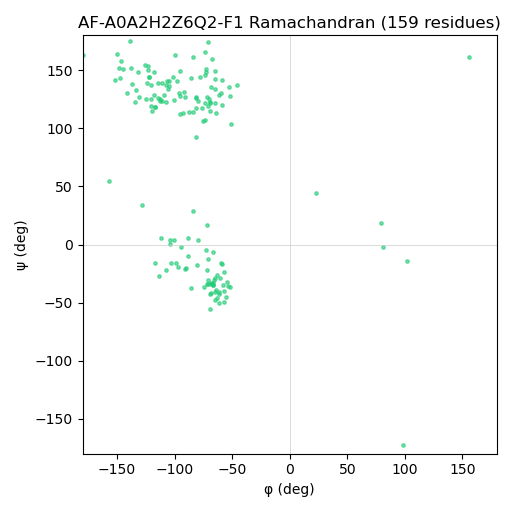 1.00 86.94 113 TYR A C 1
ATOM 922 O O . TYR A 1 113 ? 10.880 10.213 -12.071 1.00 86.94 113 TYR A O 1
ATOM 930 N N . THR A 1 114 ? 12.669 11.514 -12.443 1.00 82.75 114 THR A N 1
ATOM 931 C CA . THR A 1 114 ? 12.640 12.164 -11.123 1.00 82.75 114 THR A CA 1
ATOM 932 C C . THR A 1 114 ? 11.392 13.012 -10.878 1.00 82.75 114 THR A C 1
ATOM 934 O O . THR A 1 114 ? 10.900 13.057 -9.752 1.00 82.75 114 THR A O 1
ATOM 937 N N . GLU A 1 115 ? 10.879 13.668 -11.920 1.00 83.62 115 GLU A N 1
ATOM 938 C CA . GLU A 1 115 ? 9.759 14.618 -11.833 1.00 83.62 115 GLU A CA 1
ATOM 939 C C . GLU A 1 115 ? 8.470 14.117 -12.506 1.00 83.62 115 GLU A C 1
ATOM 941 O O . GLU A 1 115 ? 7.501 14.870 -12.602 1.00 83.62 115 GLU A O 1
ATOM 946 N N . LEU A 1 116 ? 8.438 12.867 -12.987 1.00 81.00 116 LEU A N 1
ATOM 947 C CA . LEU A 1 116 ? 7.256 12.300 -13.643 1.00 81.00 116 LEU A CA 1
ATOM 948 C C . LEU A 1 116 ? 6.667 11.153 -12.832 1.00 81.00 116 LEU A C 1
ATOM 950 O O . LEU A 1 116 ? 7.384 10.280 -12.342 1.00 81.00 116 LEU A O 1
ATOM 954 N N . ASP A 1 117 ? 5.339 11.130 -12.774 1.00 80.00 117 ASP A N 1
ATOM 955 C CA . ASP A 1 117 ? 4.600 10.026 -12.180 1.00 80.00 117 ASP A CA 1
ATOM 956 C C . ASP A 1 117 ? 4.791 8.731 -12.976 1.00 80.00 117 ASP A C 1
ATOM 958 O O . ASP A 1 117 ? 4.945 8.715 -14.203 1.00 80.00 117 ASP A O 1
ATOM 962 N N . THR A 1 118 ? 4.735 7.613 -12.259 1.00 83.62 118 THR A N 1
ATOM 963 C CA . THR A 1 118 ? 4.775 6.284 -12.861 1.00 83.62 118 THR A CA 1
ATOM 964 C C . THR A 1 118 ? 3.537 6.050 -13.717 1.00 83.62 118 THR A C 1
ATOM 966 O O . THR A 1 118 ? 2.412 6.302 -13.282 1.00 83.62 118 THR A O 1
ATOM 969 N N . VAL A 1 119 ? 3.724 5.530 -14.930 1.00 85.25 119 VAL A N 1
ATOM 970 C CA . VAL A 1 119 ? 2.631 5.377 -15.895 1.00 85.25 119 VAL A CA 1
ATOM 971 C C . VAL A 1 119 ? 1.978 3.999 -15.744 1.00 85.25 119 VAL A C 1
ATOM 973 O O . VAL A 1 119 ? 2.681 2.987 -15.803 1.00 85.25 119 VAL A O 1
ATOM 976 N N . PRO A 1 120 ? 0.648 3.912 -15.574 1.00 88.06 120 PRO A N 1
ATOM 977 C CA . PRO A 1 120 ? -0.039 2.630 -15.507 1.00 88.06 120 PRO A CA 1
ATOM 978 C C . PRO A 1 120 ? -0.000 1.915 -16.864 1.00 88.06 120 PRO A C 1
ATOM 980 O O . PRO A 1 120 ? -0.260 2.513 -17.912 1.00 88.06 120 PRO A O 1
ATOM 983 N N . ILE A 1 121 ? 0.301 0.618 -16.836 1.00 86.81 121 ILE A N 1
ATOM 984 C CA . ILE A 1 121 ? 0.239 -0.267 -18.002 1.00 86.81 121 ILE A CA 1
ATOM 985 C C . ILE A 1 121 ? -1.233 -0.505 -18.342 1.00 86.81 121 ILE A C 1
ATOM 987 O O . ILE A 1 121 ? -2.012 -0.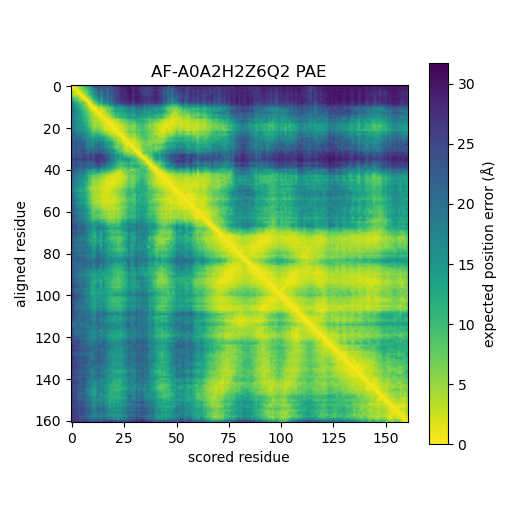918 -17.480 1.00 86.81 121 ILE A O 1
ATOM 991 N N . LYS A 1 122 ? -1.632 -0.259 -19.595 1.00 85.56 122 LYS A N 1
ATOM 992 C CA . LYS A 1 122 ? -3.027 -0.423 -20.015 1.00 85.56 122 LYS A CA 1
ATOM 993 C C . LYS A 1 122 ? -3.332 -1.872 -20.375 1.00 85.56 122 LYS A C 1
ATOM 995 O O . LYS A 1 122 ? -2.451 -2.682 -20.663 1.00 85.56 122 LYS A O 1
ATOM 1000 N N . LEU A 1 123 ? -4.622 -2.202 -20.391 1.00 76.00 123 LEU A N 1
ATOM 1001 C CA . LEU A 1 123 ? -5.092 -3.505 -20.846 1.00 76.00 123 LEU A CA 1
ATOM 1002 C C . LEU A 1 123 ? -4.658 -3.736 -22.307 1.00 76.00 123 LEU A C 1
ATOM 1004 O O . LEU A 1 123 ? -5.035 -2.972 -23.191 1.00 76.00 123 LEU A O 1
ATOM 1008 N N . GLY A 1 124 ? -3.875 -4.790 -22.545 1.00 75.81 124 GLY A N 1
ATOM 1009 C CA . GLY A 1 124 ? -3.328 -5.136 -23.864 1.00 75.81 124 GLY A CA 1
ATOM 1010 C C . GLY A 1 124 ? -1.859 -4.752 -24.071 1.00 75.81 124 GLY A C 1
ATOM 1011 O O . GLY A 1 124 ? -1.229 -5.285 -24.984 1.00 75.81 124 GLY A O 1
ATOM 1012 N N . ASP A 1 125 ? -1.291 -3.908 -23.207 1.00 81.81 125 ASP A N 1
ATOM 1013 C CA . ASP A 1 125 ? 0.137 -3.600 -23.238 1.00 81.81 125 ASP A CA 1
ATOM 1014 C C . ASP A 1 125 ? 0.966 -4.792 -22.727 1.00 81.81 125 ASP A C 1
ATOM 1016 O O . ASP A 1 125 ? 0.552 -5.559 -21.849 1.00 81.81 125 ASP A O 1
ATOM 1020 N N . LEU A 1 126 ? 2.177 -4.945 -23.267 1.00 78.38 126 LEU A N 1
ATOM 1021 C CA . LEU A 1 126 ? 3.107 -5.977 -22.816 1.00 78.38 126 LEU A CA 1
ATOM 1022 C C . LEU A 1 126 ? 3.613 -5.650 -21.409 1.00 78.38 126 LEU A C 1
ATOM 1024 O O . LEU A 1 126 ? 4.354 -4.689 -21.207 1.00 78.38 126 LEU A O 1
ATOM 1028 N N . VAL A 1 127 ? 3.267 -6.499 -20.441 1.00 77.88 127 VAL A N 1
ATOM 1029 C CA . VAL A 1 127 ? 3.826 -6.428 -19.088 1.00 77.88 127 VAL A CA 1
ATOM 1030 C C . VAL A 1 127 ? 5.219 -7.067 -19.096 1.00 77.88 127 VAL A C 1
ATOM 1032 O O . VAL A 1 127 ? 5.342 -8.243 -19.455 1.00 77.88 127 VAL A O 1
ATOM 1035 N N . PRO A 1 128 ? 6.280 -6.354 -18.671 1.00 77.81 128 PRO A N 1
ATOM 1036 C CA . PRO A 1 128 ? 7.606 -6.941 -18.529 1.00 77.81 128 PRO A CA 1
ATOM 1037 C C . PRO A 1 128 ? 7.568 -8.214 -17.662 1.00 77.81 128 PRO A C 1
ATOM 1039 O O . PRO A 1 128 ? 6.957 -8.187 -16.590 1.00 77.81 128 PRO A O 1
ATOM 1042 N N . PRO A 1 129 ? 8.251 -9.315 -18.040 1.00 77.31 129 PRO A N 1
ATOM 1043 C CA . PRO A 1 129 ? 8.170 -10.590 -17.314 1.00 77.31 129 PRO A CA 1
ATOM 1044 C C . PRO A 1 129 ? 8.481 -10.485 -15.816 1.00 77.31 129 PRO A C 1
ATOM 1046 O O . PRO A 1 129 ? 7.840 -11.138 -14.992 1.00 77.31 129 PRO A O 1
ATOM 1049 N N . ARG A 1 130 ? 9.430 -9.611 -15.455 1.00 75.31 130 ARG A N 1
ATOM 1050 C CA . ARG A 1 130 ? 9.771 -9.286 -14.063 1.00 75.31 130 ARG A CA 1
ATOM 1051 C C . ARG A 1 130 ? 8.554 -8.780 -13.282 1.00 75.31 130 ARG A C 1
ATOM 1053 O O . ARG A 1 130 ? 8.269 -9.290 -12.203 1.00 75.31 130 ARG A O 1
ATOM 1060 N N . LEU A 1 131 ? 7.826 -7.816 -13.845 1.00 75.88 131 LEU A N 1
ATOM 1061 C CA . LEU A 1 131 ? 6.628 -7.244 -13.232 1.00 75.88 131 LEU A CA 1
ATOM 1062 C C . LEU A 1 131 ? 5.464 -8.235 -13.244 1.00 75.88 131 LEU A C 1
ATOM 1064 O O . LEU A 1 131 ? 4.711 -8.283 -12.282 1.00 75.88 131 LEU A O 1
ATOM 1068 N N . ALA A 1 132 ? 5.354 -9.083 -14.270 1.00 74.88 132 ALA A N 1
ATOM 1069 C CA . ALA A 1 132 ? 4.334 -10.129 -14.322 1.00 74.88 132 ALA A CA 1
ATOM 1070 C C . ALA A 1 132 ? 4.480 -11.142 -13.170 1.00 74.88 132 ALA A C 1
ATOM 1072 O O . ALA A 1 132 ? 3.486 -11.526 -12.552 1.00 74.88 132 ALA A O 1
ATOM 1073 N N . GLY A 1 133 ? 5.715 -11.541 -12.841 1.00 75.06 133 GLY A N 1
ATOM 1074 C CA . GLY A 1 133 ? 5.993 -12.434 -11.714 1.00 75.06 133 GLY A CA 1
ATOM 1075 C C . GLY A 1 133 ? 5.610 -11.819 -10.366 1.00 75.06 133 GLY A C 1
ATOM 1076 O O . GLY A 1 133 ? 4.931 -12.465 -9.566 1.00 75.06 133 GLY A O 1
ATOM 1077 N N . ILE A 1 134 ? 5.993 -10.559 -10.141 1.00 73.31 134 ILE A N 1
ATOM 1078 C CA . ILE A 1 134 ? 5.677 -9.853 -8.89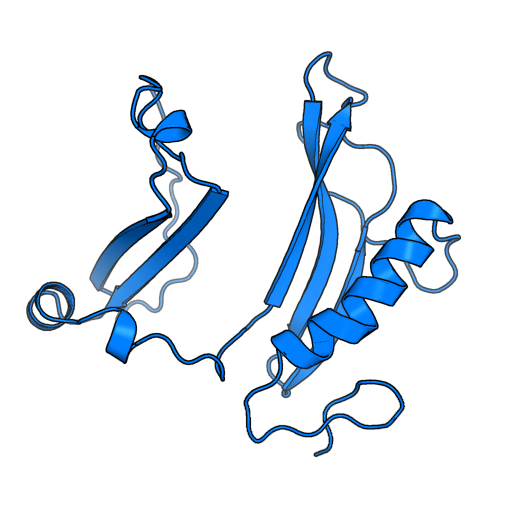5 1.00 73.31 134 ILE A CA 1
ATOM 1079 C C . ILE A 1 134 ? 4.178 -9.556 -8.801 1.00 73.31 134 ILE A C 1
ATOM 1081 O O . ILE A 1 134 ? 3.583 -9.817 -7.762 1.00 73.31 134 ILE A O 1
ATOM 1085 N N . ARG A 1 135 ? 3.535 -9.114 -9.889 1.00 77.06 135 ARG A N 1
ATOM 1086 C CA . ARG A 1 135 ? 2.079 -8.931 -9.957 1.00 77.06 135 ARG A CA 1
ATOM 1087 C C . ARG A 1 135 ? 1.350 -10.214 -9.585 1.00 77.06 135 ARG A C 1
ATOM 1089 O O . ARG A 1 135 ? 0.417 -10.165 -8.802 1.00 77.06 135 ARG A O 1
ATOM 1096 N N . ARG A 1 136 ? 1.771 -11.374 -10.101 1.00 77.44 136 ARG A N 1
ATOM 1097 C CA . ARG A 1 136 ? 1.140 -12.655 -9.750 1.00 77.44 136 ARG A CA 1
ATOM 1098 C C . ARG A 1 136 ? 1.254 -12.951 -8.254 1.00 77.44 136 ARG A C 1
ATOM 1100 O O . ARG A 1 136 ? 0.286 -13.410 -7.657 1.00 77.44 136 ARG A O 1
ATOM 1107 N N . LEU A 1 137 ? 2.424 -12.701 -7.663 1.00 79.31 137 LEU A N 1
ATOM 1108 C CA . LEU A 1 137 ? 2.649 -12.888 -6.230 1.00 79.31 137 LEU A CA 1
ATOM 1109 C C . LEU A 1 137 ? 1.783 -11.926 -5.401 1.00 79.31 137 LEU A C 1
ATOM 1111 O O . LEU A 1 137 ? 1.100 -12.363 -4.483 1.00 79.31 137 LEU A O 1
ATOM 1115 N N . LEU A 1 138 ? 1.770 -10.640 -5.757 1.00 80.00 138 LEU A N 1
ATOM 1116 C CA . LEU A 1 138 ? 1.028 -9.602 -5.042 1.00 80.00 138 LEU A CA 1
ATOM 1117 C C . LEU A 1 138 ? -0.485 -9.704 -5.245 1.00 80.00 138 LEU A C 1
ATOM 1119 O O . LEU A 1 138 ? -1.224 -9.459 -4.303 1.00 80.00 138 LEU A O 1
ATOM 1123 N N . ASN A 1 139 ? -0.962 -10.133 -6.412 1.00 76.75 139 ASN A N 1
ATOM 1124 C CA . ASN A 1 139 ? -2.380 -10.423 -6.604 1.00 76.75 139 ASN A CA 1
ATOM 1125 C C . ASN A 1 139 ? -2.804 -11.600 -5.729 1.00 76.75 139 ASN A C 1
ATOM 1127 O O . ASN A 1 139 ? -3.863 -11.547 -5.123 1.00 76.75 139 ASN A O 1
ATOM 1131 N N . LYS A 1 140 ? -1.982 -12.646 -5.614 1.00 79.12 140 LYS A N 1
ATOM 1132 C CA . LYS A 1 140 ? -2.336 -13.797 -4.783 1.00 79.12 140 LYS A CA 1
ATOM 1133 C C . LYS A 1 140 ? -2.335 -13.452 -3.290 1.00 79.12 140 LYS A C 1
ATOM 1135 O O . LYS A 1 140 ? -3.333 -13.652 -2.611 1.00 79.12 140 LYS A O 1
ATOM 1140 N N . GLU A 1 141 ? -1.217 -12.938 -2.790 1.00 80.81 141 GLU A N 1
ATOM 1141 C CA . GLU A 1 141 ? -1.012 -12.730 -1.352 1.00 80.81 141 GLU A CA 1
ATOM 1142 C C . GLU A 1 141 ? -1.589 -11.381 -0.887 1.00 80.81 141 GLU A C 1
ATOM 1144 O O . GLU A 1 141 ? -2.176 -11.270 0.184 1.00 80.81 141 GLU A O 1
ATOM 1149 N N . GLY A 1 142 ? -1.480 -10.337 -1.712 1.00 77.00 142 GLY A N 1
ATOM 1150 C CA . GLY A 1 142 ? -1.976 -8.996 -1.397 1.00 77.00 142 GLY A CA 1
ATOM 1151 C C . GLY A 1 142 ? -3.498 -8.912 -1.337 1.00 77.00 142 GLY A C 1
ATOM 1152 O O . GLY A 1 142 ? -4.023 -8.191 -0.495 1.00 77.00 142 GLY A O 1
ATOM 1153 N N . ARG A 1 143 ? -4.221 -9.682 -2.162 1.00 81.69 143 ARG A N 1
ATOM 1154 C CA . ARG A 1 143 ? -5.691 -9.734 -2.085 1.00 81.69 143 ARG A CA 1
ATOM 1155 C C . ARG A 1 143 ? -6.169 -10.362 -0.777 1.00 81.69 143 ARG A C 1
ATOM 1157 O O . ARG A 1 143 ? -7.139 -9.886 -0.211 1.00 81.69 143 ARG A O 1
ATOM 1164 N N . GLN A 1 144 ? -5.451 -11.344 -0.240 1.00 78.25 144 GLN A N 1
ATOM 1165 C CA . GLN A 1 144 ? -5.748 -11.879 1.094 1.00 78.25 144 GLN A CA 1
ATOM 1166 C C . GLN A 1 144 ? -5.447 -10.853 2.191 1.00 78.25 144 GLN A C 1
ATOM 1168 O O . GLN A 1 144 ? -6.238 -10.687 3.109 1.00 78.25 144 GLN A O 1
ATOM 1173 N N . LEU A 1 145 ? -4.330 -10.131 2.072 1.00 76.94 145 LEU A N 1
ATOM 1174 C CA . LEU A 1 145 ? -3.918 -9.123 3.054 1.00 76.94 145 LEU A CA 1
ATOM 1175 C C . LEU A 1 145 ? -4.846 -7.905 3.115 1.00 76.94 145 LEU A C 1
ATOM 1177 O O . LEU A 1 145 ? -4.981 -7.310 4.179 1.00 76.94 145 LEU A O 1
ATOM 1181 N N . ILE A 1 146 ? -5.439 -7.501 1.987 1.00 78.25 146 ILE A N 1
ATOM 1182 C CA . ILE A 1 146 ? -6.349 -6.349 1.947 1.00 78.25 146 ILE A CA 1
ATOM 1183 C C . ILE A 1 146 ? -7.762 -6.704 2.433 1.00 78.25 146 ILE A C 1
ATOM 1185 O O . ILE A 1 146 ? -8.527 -5.792 2.742 1.00 78.25 146 ILE A O 1
ATOM 1189 N N . CYS A 1 147 ? -8.123 -7.991 2.487 1.00 77.56 147 CYS A N 1
ATOM 1190 C CA . CYS A 1 147 ? -9.433 -8.445 2.951 1.00 77.56 147 CYS A CA 1
ATOM 1191 C C . CYS A 1 147 ? -9.527 -8.416 4.477 1.00 77.56 147 CYS A C 1
ATOM 1193 O O . CYS A 1 147 ? -8.571 -8.720 5.191 1.00 77.56 147 CYS A O 1
ATOM 1195 N N . ALA A 1 148 ? -10.708 -8.072 4.978 1.00 75.56 148 ALA A N 1
ATOM 1196 C CA . ALA A 1 148 ? -11.058 -8.278 6.369 1.00 75.56 148 ALA A CA 1
ATOM 1197 C C . ALA A 1 148 ? -11.163 -9.774 6.693 1.00 75.56 148 ALA A C 1
ATOM 1199 O O . ALA A 1 148 ? -11.414 -10.600 5.822 1.00 75.56 148 ALA A O 1
ATOM 1200 N N . GLU A 1 149 ? -11.054 -10.115 7.978 1.00 72.19 149 GLU A N 1
ATOM 1201 C CA . GLU A 1 149 ? -11.125 -11.504 8.465 1.00 72.19 149 GLU A CA 1
ATOM 1202 C C . GLU A 1 149 ? -12.422 -12.242 8.083 1.00 72.19 149 GLU A C 1
ATOM 1204 O O . GLU A 1 149 ? -12.445 -13.469 8.056 1.00 72.19 149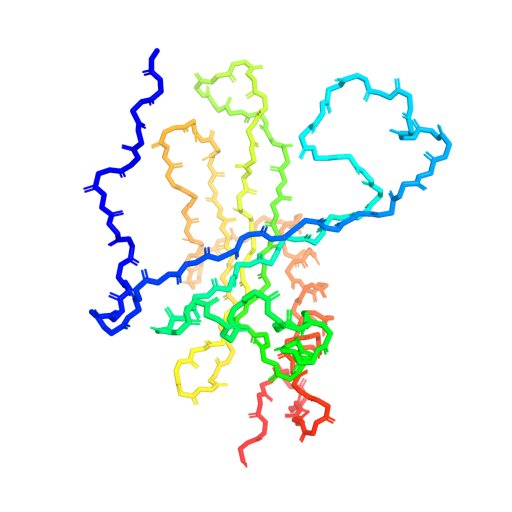 GLU A O 1
ATOM 1209 N N . TRP A 1 150 ? -13.501 -11.503 7.813 1.00 74.88 150 TRP A N 1
ATOM 1210 C CA . TRP A 1 150 ? -14.821 -12.033 7.454 1.00 74.88 150 TRP A CA 1
ATOM 1211 C C . TRP A 1 150 ? -15.156 -11.905 5.964 1.00 74.88 150 TRP A C 1
ATOM 1213 O O . TRP A 1 150 ? -16.269 -12.239 5.564 1.00 74.88 150 TRP A O 1
ATOM 1223 N N . GLU A 1 151 ? -14.249 -11.360 5.157 1.00 80.25 151 GLU A N 1
ATOM 1224 C CA . GLU A 1 151 ? -14.448 -11.214 3.719 1.00 80.25 151 GLU A CA 1
ATOM 1225 C C . GLU A 1 151 ? -13.895 -12.436 2.986 1.00 80.25 151 GLU A C 1
ATOM 1227 O O . GLU A 1 151 ? -12.762 -12.861 3.215 1.00 80.25 151 GLU A O 1
ATOM 1232 N N . GLU A 1 152 ? -14.701 -12.998 2.088 1.00 80.75 152 GLU A N 1
ATOM 1233 C CA . GLU A 1 152 ? -14.309 -14.138 1.266 1.00 80.75 152 GLU A CA 1
ATOM 1234 C C . GLU A 1 152 ? -13.932 -13.681 -0.144 1.00 80.75 152 GLU A C 1
ATOM 1236 O O . GLU A 1 152 ? -14.521 -12.752 -0.704 1.00 80.75 152 GLU A O 1
ATOM 1241 N N . LEU A 1 153 ? -12.938 -14.353 -0.722 1.00 81.06 153 LEU A N 1
ATOM 1242 C CA . LEU A 1 153 ? -12.539 -14.177 -2.112 1.00 81.06 153 LEU A CA 1
ATOM 1243 C C . LEU A 1 153 ? -12.992 -15.383 -2.935 1.00 81.06 153 LEU A C 1
ATOM 1245 O O . LEU A 1 153 ? -12.875 -16.522 -2.481 1.00 81.06 153 LEU A O 1
ATOM 1249 N N . ASP A 1 154 ? -13.453 -15.139 -4.158 1.00 81.00 154 ASP A N 1
ATOM 1250 C CA . ASP A 1 154 ? -13.684 -16.195 -5.140 1.00 81.00 154 ASP A CA 1
ATOM 1251 C C . ASP A 1 154 ? -12.355 -16.791 -5.657 1.00 81.00 154 ASP A C 1
ATOM 1253 O O . ASP A 1 154 ? -11.259 -16.291 -5.380 1.00 81.00 154 ASP A O 1
ATOM 1257 N N . ASP A 1 155 ? -12.438 -17.849 -6.471 1.00 76.81 155 ASP A N 1
ATOM 1258 C CA . ASP A 1 155 ? -11.265 -18.496 -7.087 1.00 76.81 155 ASP A CA 1
ATOM 1259 C C . ASP A 1 155 ? -10.439 -17.549 -7.987 1.00 76.81 155 ASP A C 1
ATOM 1261 O O . ASP A 1 155 ? -9.293 -17.846 -8.335 1.00 76.81 155 ASP A O 1
ATOM 1265 N N . SER A 1 156 ? -11.015 -16.409 -8.380 1.00 72.56 156 SER A N 1
ATOM 1266 C CA . SER A 1 156 ? -10.371 -15.362 -9.179 1.00 72.56 156 SER A CA 1
ATOM 1267 C C . SER A 1 156 ? -9.760 -14.245 -8.317 1.00 72.56 156 SER A C 1
ATOM 1269 O O . SER A 1 156 ? -9.116 -13.343 -8.857 1.00 72.56 156 SER A O 1
ATOM 1271 N N . GLY A 1 157 ? -9.911 -14.309 -6.990 1.00 71.62 157 GLY A N 1
ATOM 1272 C CA . GLY A 1 157 ? -9.416 -13.319 -6.040 1.00 71.62 157 GLY A CA 1
ATOM 1273 C C . GLY A 1 157 ? -10.291 -12.069 -5.923 1.00 71.62 157 GLY A C 1
ATOM 1274 O O . GLY A 1 157 ? -9.797 -11.038 -5.467 1.00 71.62 157 GLY A O 1
ATOM 1275 N N . ASN A 1 158 ? -11.551 -12.103 -6.353 1.00 78.06 158 ASN A N 1
ATOM 1276 C CA . ASN A 1 158 ? -12.494 -10.995 -6.178 1.00 78.06 158 ASN A CA 1
ATOM 1277 C C . ASN A 1 158 ? -13.344 -11.201 -4.926 1.00 78.06 158 ASN A C 1
ATOM 1279 O O . ASN A 1 158 ? -13.629 -12.336 -4.561 1.00 78.06 158 ASN A O 1
ATOM 1283 N N . LEU A 1 159 ? -13.756 -10.106 -4.286 1.00 75.56 159 LEU A N 1
ATOM 1284 C CA . LEU A 1 159 ? -14.636 -10.161 -3.120 1.00 75.56 159 LEU A CA 1
ATOM 1285 C C . LEU A 1 159 ? -15.982 -10.794 -3.485 1.00 75.56 159 LEU A C 1
ATOM 1287 O O . LEU A 1 159 ? -16.628 -10.379 -4.450 1.00 75.56 159 LEU A O 1
ATOM 1291 N N . VAL A 1 160 ? -16.387 -11.794 -2.703 1.00 76.06 160 VAL A N 1
ATOM 1292 C CA . VAL A 1 160 ? -17.708 -12.421 -2.791 1.00 76.06 160 VAL A CA 1
ATOM 1293 C C . VAL A 1 160 ? -18.713 -11.470 -2.138 1.00 76.06 160 VAL A C 1
ATOM 1295 O O . VAL A 1 160 ? -18.581 -11.151 -0.957 1.00 76.06 160 VAL A O 1
ATOM 1298 N N . GLN A 1 161 ? -19.671 -10.974 -2.926 1.00 62.78 161 GLN A N 1
ATOM 1299 C CA . GLN A 1 161 ? -20.752 -10.093 -2.461 1.00 62.78 161 GLN A CA 1
ATOM 1300 C C . GLN A 1 161 ? -21.903 -10.871 -1.824 1.00 62.78 161 GLN A C 1
ATOM 1302 O O . GLN A 1 161 ? -22.261 -11.943 -2.366 1.00 62.78 161 GLN A O 1
#

Mean predicted aligned error: 12.15 Å

Foldseek 3Di:
DDDDPPDDPPDDPLFDDKDKDKDADDDPVFVPDPPPDADHPDMDIDMDTDNDPVCVVVDDVVVVDDLADFQKDWDWDFDCAPADNGTDTATAWMWGQDPVRKIDIWGFDDGHHPPDHTHTADVPGDDDPVSVVVCVVCLVVVLVSNHHPPWDADPNSITDD

Radius of gyration: 19.17 Å; Cα contacts (8 Å, |Δi|>4): 211; chains: 1; bounding box: 44×45×49 Å